Protein AF-A0A382XWI8-F1 (afdb_monomer_lite)

Foldseek 3Di:
DDDDPVLCPFPLLVPDDPLLVQVLVVQVVQDPDPPDQKGFDDPVNCVVSVSDDDPVVVVVSVQSCQQLFQWAWPALAEDVGTTMIGGGPLNVCRPHPPRDGDGRDHYYYPVNVVVQVVPVVSVVVVVCVVDPDD

Structure (mmCIF, N/CA/C/O backbone):
data_AF-A0A382XWI8-F1
#
_entry.id   AF-A0A382XWI8-F1
#
loop_
_atom_site.group_PDB
_atom_site.id
_atom_site.type_symbol
_atom_site.label_atom_id
_atom_site.label_alt_id
_atom_site.label_comp_id
_atom_site.label_asym_id
_atom_site.label_entity_id
_atom_site.label_seq_id
_atom_site.pdbx_PDB_ins_code
_atom_site.Cartn_x
_atom_site.Cartn_y
_atom_site.Cartn_z
_atom_site.occupancy
_atom_site.B_iso_or_equiv
_atom_site.auth_seq_id
_atom_site.auth_comp_id
_atom_site.auth_asym_id
_atom_site.auth_atom_id
_atom_site.pdbx_PDB_model_num
ATOM 1 N N . VAL A 1 1 ? -8.908 4.235 -11.790 1.00 64.19 1 VAL A N 1
ATOM 2 C CA . VAL A 1 1 ? -9.682 3.203 -11.062 1.00 64.19 1 VAL A CA 1
ATOM 3 C C . VAL A 1 1 ? -10.549 3.881 -10.015 1.00 64.19 1 VAL A C 1
ATOM 5 O O . VAL A 1 1 ? -9.987 4.560 -9.158 1.00 64.19 1 VAL A O 1
ATOM 8 N N . PRO A 1 2 ? -11.886 3.793 -10.100 1.00 76.62 2 PRO A N 1
ATOM 9 C CA . PRO A 1 2 ? -12.759 4.379 -9.090 1.00 76.62 2 PRO A CA 1
ATOM 10 C C . PRO A 1 2 ? -12.633 3.606 -7.771 1.00 76.62 2 PRO A C 1
ATOM 12 O O . PRO A 1 2 ? -12.780 2.387 -7.739 1.00 76.62 2 PRO A O 1
ATOM 15 N N . LEU A 1 3 ? -12.360 4.314 -6.673 1.00 86.25 3 LEU A N 1
ATOM 16 C CA . LEU A 1 3 ? -12.433 3.737 -5.332 1.00 86.25 3 LEU A CA 1
ATOM 17 C C . LEU A 1 3 ? -13.890 3.729 -4.861 1.00 86.25 3 LEU A C 1
ATOM 19 O O . LEU A 1 3 ? -14.589 4.738 -4.958 1.00 86.25 3 LEU A O 1
ATOM 23 N N . GLY A 1 4 ? -14.347 2.598 -4.324 1.00 87.62 4 GLY A N 1
ATOM 24 C CA . GLY A 1 4 ? -15.702 2.477 -3.792 1.00 87.62 4 GLY A CA 1
ATOM 25 C C . GLY A 1 4 ? -15.942 3.403 -2.595 1.00 87.62 4 GLY A C 1
ATOM 26 O O . GLY A 1 4 ? -15.087 3.543 -1.719 1.00 87.62 4 GLY A O 1
ATOM 27 N N . ARG A 1 5 ? -17.143 3.994 -2.510 1.00 90.12 5 ARG A N 1
ATOM 28 C CA . ARG A 1 5 ? -17.553 4.836 -1.367 1.00 90.12 5 ARG A CA 1
ATOM 29 C C . ARG A 1 5 ? -17.383 4.149 0.002 1.00 90.12 5 ARG A C 1
ATOM 31 O O . ARG A 1 5 ? -16.945 4.846 0.917 1.00 90.12 5 ARG A O 1
ATOM 38 N N . PRO A 1 6 ? -17.686 2.841 0.174 1.00 92.69 6 PRO A N 1
ATOM 39 C CA . PRO A 1 6 ? -17.475 2.164 1.455 1.00 92.69 6 PRO A CA 1
ATOM 40 C C . PRO A 1 6 ? -16.010 2.181 1.900 1.00 92.69 6 PRO A C 1
ATOM 42 O O . PRO A 1 6 ? -15.726 2.505 3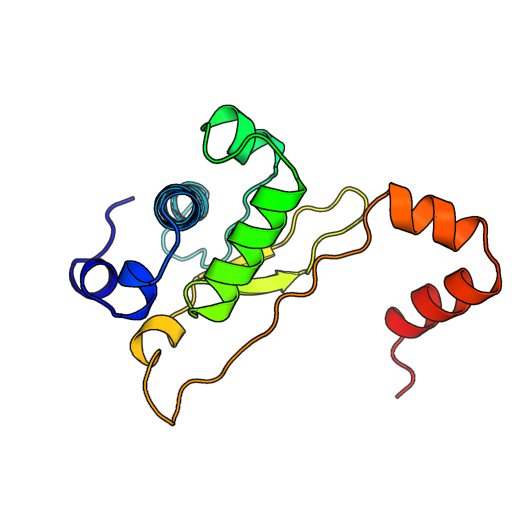.049 1.00 92.69 6 PRO A O 1
ATOM 45 N N . LEU A 1 7 ? -15.076 1.936 0.975 1.00 93.50 7 LEU A N 1
ATOM 46 C CA . LEU A 1 7 ? -13.644 1.988 1.266 1.00 93.50 7 LEU A CA 1
ATOM 47 C C . LEU A 1 7 ? -13.221 3.388 1.714 1.00 93.50 7 LEU A C 1
ATOM 49 O O . LEU A 1 7 ? -12.562 3.519 2.739 1.00 93.50 7 LEU A O 1
ATOM 53 N N . LEU A 1 8 ? -13.625 4.432 0.985 1.00 93.50 8 LEU A N 1
ATOM 54 C CA . LEU A 1 8 ? -13.234 5.817 1.283 1.00 93.50 8 LEU A CA 1
ATOM 55 C C . LEU A 1 8 ? -13.680 6.290 2.676 1.00 93.50 8 LEU A C 1
ATOM 57 O O . LEU A 1 8 ? -13.022 7.142 3.267 1.00 93.50 8 LEU A O 1
ATOM 61 N N . LYS A 1 9 ? -14.789 5.745 3.188 1.00 93.94 9 LYS A N 1
ATOM 62 C CA . LYS A 1 9 ? -15.320 6.036 4.528 1.00 93.94 9 LYS A CA 1
ATOM 63 C C . LYS A 1 9 ? -14.799 5.093 5.616 1.00 93.94 9 LYS A C 1
ATOM 65 O O . LYS A 1 9 ? -15.074 5.327 6.788 1.00 93.94 9 LYS A O 1
ATOM 70 N N . SER A 1 10 ? -14.098 4.023 5.247 1.00 95.00 10 SER A N 1
ATOM 71 C CA . SER A 1 10 ? -13.626 3.018 6.200 1.00 95.00 10 SER A CA 1
ATOM 72 C C . SER A 1 10 ? -12.555 3.572 7.138 1.00 95.00 10 SER A C 1
ATOM 74 O O . SER A 1 10 ? -11.726 4.401 6.743 1.00 95.00 10 SER A O 1
ATOM 76 N N . LEU A 1 11 ? -12.522 3.052 8.368 1.00 95.88 11 LEU A N 1
ATOM 77 C CA . LEU A 1 11 ? -11.479 3.396 9.330 1.00 95.88 11 LEU A CA 1
ATOM 78 C C . LEU A 1 11 ? -10.090 3.097 8.747 1.00 95.88 11 LEU A C 1
ATOM 80 O O . LEU A 1 11 ? -9.238 3.977 8.742 1.00 95.88 11 LEU A O 1
ATOM 84 N N . ALA A 1 12 ? -9.916 1.923 8.130 1.00 96.44 12 ALA A N 1
ATOM 85 C CA . ALA A 1 12 ? -8.676 1.524 7.463 1.00 96.44 12 ALA A CA 1
ATOM 86 C C . ALA A 1 12 ? -8.150 2.587 6.490 1.00 96.44 12 ALA A C 1
ATOM 88 O O . ALA A 1 12 ? -6.991 2.987 6.574 1.00 96.44 12 ALA A O 1
ATOM 89 N N . PHE A 1 13 ? -8.998 3.070 5.574 1.00 96.06 13 PHE A N 1
ATOM 90 C CA . PHE A 1 13 ? -8.576 4.053 4.577 1.00 96.06 13 PHE A CA 1
ATOM 91 C C . PHE A 1 13 ? -8.325 5.428 5.198 1.00 96.06 13 PHE A C 1
ATOM 93 O O . PHE A 1 13 ? -7.363 6.106 4.838 1.00 96.06 13 PHE A O 1
ATOM 100 N N . THR A 1 14 ? -9.165 5.859 6.141 1.00 96.19 14 THR A N 1
ATOM 101 C CA . THR A 1 14 ? -8.994 7.167 6.794 1.00 96.19 14 THR A CA 1
ATOM 102 C C . THR A 1 14 ? -7.731 7.231 7.658 1.00 96.19 14 THR A C 1
ATOM 104 O O . THR A 1 14 ? -7.080 8.279 7.660 1.00 96.19 14 THR A O 1
ATOM 107 N N . SER A 1 15 ? -7.324 6.113 8.273 1.00 96.44 15 SER A N 1
ATOM 108 C CA . SER A 1 15 ? -6.090 5.969 9.059 1.00 96.44 15 SER A CA 1
ATOM 109 C C . SER A 1 15 ? -4.801 5.957 8.230 1.00 96.44 15 SER A C 1
ATOM 111 O O . SER A 1 15 ? -3.722 6.097 8.805 1.00 96.44 15 SER A O 1
ATOM 113 N N . LEU A 1 16 ? -4.880 5.813 6.901 1.00 96.94 16 LEU A N 1
ATOM 114 C CA . LEU A 1 16 ? -3.705 5.861 6.029 1.00 96.94 16 LEU A CA 1
ATOM 115 C C . LEU A 1 16 ? -3.041 7.244 6.021 1.00 96.94 16 LEU A C 1
ATOM 117 O O . LEU A 1 16 ? -3.701 8.291 5.950 1.00 96.94 16 LEU A O 1
ATOM 121 N N . SER A 1 17 ? -1.715 7.228 5.944 1.00 96.19 17 SER A N 1
ATOM 122 C CA . SER A 1 17 ? -0.889 8.368 5.582 1.00 96.19 17 SER A CA 1
ATOM 123 C C . SER A 1 17 ? -1.277 8.907 4.205 1.00 96.19 17 SER A C 1
ATOM 125 O O . SER A 1 17 ? -1.740 8.176 3.323 1.00 96.19 17 SER A O 1
ATOM 127 N N . SER A 1 18 ? -1.055 10.204 3.981 1.00 94.56 18 SER A N 1
ATOM 128 C CA . SER A 1 18 ? -1.368 10.849 2.699 1.00 94.56 18 SER A CA 1
ATOM 129 C C . SER A 1 18 ? -0.689 10.144 1.522 1.00 94.56 18 SER A C 1
ATOM 131 O O . SER A 1 18 ? -1.314 9.917 0.488 1.00 94.56 18 SER A O 1
ATOM 133 N N . SER A 1 19 ? 0.568 9.722 1.688 1.00 93.88 19 SER A N 1
ATOM 134 C CA . SER A 1 19 ? 1.292 8.996 0.643 1.00 93.88 19 SER A CA 1
ATOM 135 C C . SER A 1 19 ? 0.703 7.611 0.377 1.00 93.88 19 SER A C 1
ATOM 137 O O . SER A 1 19 ? 0.635 7.210 -0.781 1.00 93.88 19 SER A O 1
ATOM 139 N N . ALA A 1 20 ? 0.240 6.886 1.401 1.00 96.00 20 ALA A N 1
ATOM 140 C CA . ALA A 1 20 ? -0.391 5.584 1.200 1.00 96.00 20 ALA A CA 1
ATOM 141 C C . ALA A 1 20 ? -1.785 5.700 0.557 1.00 96.00 20 ALA A C 1
ATOM 143 O O . ALA A 1 20 ? -2.108 4.906 -0.329 1.00 96.00 20 ALA A O 1
ATOM 144 N N . LYS A 1 21 ? -2.560 6.742 0.900 1.00 95.69 21 LYS A N 1
ATOM 145 C CA . LYS A 1 21 ? -3.826 7.085 0.220 1.00 95.69 21 LYS A CA 1
ATOM 146 C C . LYS A 1 21 ? -3.628 7.341 -1.271 1.00 95.69 21 LYS A C 1
ATOM 148 O O . LYS A 1 21 ? -4.450 6.909 -2.069 1.00 95.69 21 LYS A O 1
ATOM 153 N N . ILE A 1 22 ? -2.540 8.019 -1.642 1.00 94.19 22 ILE A N 1
ATOM 154 C CA . ILE A 1 22 ? -2.184 8.270 -3.046 1.00 94.19 22 ILE A CA 1
ATOM 155 C C . ILE A 1 22 ? -1.673 6.988 -3.714 1.00 94.19 22 ILE A C 1
ATOM 157 O O . ILE A 1 22 ? -2.039 6.706 -4.850 1.00 94.19 22 ILE A O 1
ATOM 161 N N . ALA A 1 23 ? -0.845 6.199 -3.025 1.00 94.25 23 ALA A N 1
ATOM 162 C CA . ALA A 1 23 ? -0.241 4.991 -3.581 1.00 94.25 23 ALA A CA 1
ATOM 163 C C . ALA A 1 23 ? -1.271 3.914 -3.937 1.00 94.25 23 ALA A C 1
ATOM 165 O O . ALA A 1 23 ? -1.131 3.257 -4.965 1.00 94.25 23 ALA A O 1
ATOM 166 N N . TYR A 1 24 ? -2.290 3.718 -3.097 1.00 95.25 24 TYR A N 1
ATOM 167 C CA . TYR A 1 24 ? -3.253 2.631 -3.263 1.00 95.25 24 TYR A CA 1
ATOM 168 C C . TYR A 1 24 ? -3.984 2.647 -4.624 1.00 95.25 24 TYR A C 1
ATOM 170 O O . TYR A 1 24 ? -3.956 1.627 -5.311 1.00 95.25 24 TYR A O 1
ATOM 178 N N . PRO A 1 25 ? -4.540 3.780 -5.102 1.00 93.75 25 PRO A N 1
ATOM 179 C CA . PRO A 1 25 ? -5.040 3.900 -6.470 1.00 93.75 25 PRO A CA 1
ATOM 180 C C . PRO A 1 25 ? -4.056 3.457 -7.557 1.00 93.75 25 PRO A C 1
ATOM 182 O O . PRO A 1 25 ? -4.492 2.871 -8.543 1.00 93.75 25 PRO A O 1
ATOM 185 N N . TYR A 1 26 ? -2.752 3.713 -7.395 1.00 92.69 26 TYR A N 1
ATOM 186 C CA . TYR A 1 26 ? -1.737 3.310 -8.375 1.00 92.69 26 TYR A CA 1
ATOM 187 C C . TYR A 1 26 ? -1.432 1.812 -8.336 1.00 92.69 26 TYR A C 1
ATOM 189 O O . TYR A 1 26 ? -1.161 1.241 -9.385 1.00 92.69 26 TYR A O 1
ATOM 197 N N . PHE A 1 27 ? -1.536 1.159 -7.173 1.00 90.94 27 PHE A N 1
ATOM 198 C CA . PHE A 1 27 ? -1.538 -0.308 -7.118 1.00 90.94 27 PHE A CA 1
ATOM 199 C C . PHE A 1 27 ? -2.721 -0.876 -7.904 1.00 90.94 27 PHE A C 1
ATOM 201 O O . PHE A 1 27 ? -2.551 -1.793 -8.696 1.00 90.94 27 PHE A O 1
ATOM 208 N N . LEU A 1 28 ? -3.915 -0.305 -7.728 1.00 90.56 28 LEU A N 1
ATOM 209 C CA . LEU A 1 28 ? -5.097 -0.765 -8.455 1.00 90.56 28 LEU A CA 1
ATOM 210 C C . LEU A 1 28 ? -5.047 -0.432 -9.950 1.00 90.56 28 LEU A C 1
ATOM 212 O O . LEU A 1 28 ? -5.627 -1.157 -10.749 1.00 90.56 28 LEU A O 1
ATOM 216 N N . TYR A 1 29 ? -4.385 0.662 -10.330 1.00 85.31 29 TYR A N 1
ATOM 217 C CA . TYR A 1 29 ? -4.205 1.055 -11.728 1.00 85.31 29 TYR A CA 1
ATOM 218 C C . TYR A 1 29 ? -3.411 0.018 -12.530 1.00 85.31 29 TYR A C 1
ATOM 220 O O . TYR A 1 29 ? -3.656 -0.131 -13.721 1.00 85.31 29 TYR A O 1
ATOM 228 N N . ASP A 1 30 ? -2.500 -0.714 -11.884 1.00 74.94 30 ASP A N 1
ATOM 229 C CA . ASP A 1 30 ? -1.693 -1.756 -12.530 1.00 74.94 30 ASP A CA 1
ATOM 230 C C . ASP A 1 30 ? -2.494 -3.044 -12.826 1.00 74.94 30 ASP A C 1
ATOM 232 O O . ASP A 1 30 ? -2.011 -3.928 -13.535 1.00 74.94 30 ASP A O 1
ATOM 236 N N . LYS A 1 31 ? -3.744 -3.155 -12.339 1.00 79.69 31 LYS A N 1
ATOM 237 C CA . LYS A 1 31 ? -4.650 -4.251 -12.720 1.00 79.69 31 LYS A CA 1
ATOM 238 C C . LYS A 1 31 ? -4.946 -4.158 -14.219 1.00 79.69 31 LYS A C 1
ATOM 240 O O . LYS A 1 31 ? -5.544 -3.186 -14.676 1.00 79.69 31 LYS A O 1
ATOM 245 N N . LYS A 1 32 ? -4.594 -5.195 -14.985 1.00 68.06 32 LYS A N 1
ATOM 246 C CA . LYS A 1 32 ? -4.895 -5.256 -16.426 1.00 68.06 32 LYS A CA 1
ATOM 247 C C . LYS A 1 32 ? -6.358 -5.623 -16.706 1.00 68.06 32 LYS A C 1
ATOM 249 O O . LYS A 1 32 ? -6.863 -5.328 -17.786 1.00 68.06 32 LYS A O 1
ATOM 254 N N . ASN A 1 33 ? -7.034 -6.267 -15.749 1.00 71.31 33 ASN A N 1
ATOM 255 C CA . ASN A 1 33 ? -8.402 -6.776 -15.875 1.00 71.31 33 ASN A CA 1
ATOM 256 C C . ASN A 1 33 ? -9.069 -6.879 -14.489 1.00 71.31 33 ASN A C 1
ATOM 258 O O . ASN A 1 33 ? -8.384 -7.011 -13.472 1.00 71.31 33 ASN A O 1
ATOM 262 N N . ASP A 1 34 ? -10.403 -6.920 -14.446 1.00 70.12 34 ASP A N 1
ATOM 263 C CA . ASP A 1 34 ? -11.157 -7.015 -13.185 1.00 70.12 34 ASP A CA 1
ATOM 264 C C . ASP A 1 34 ? -10.915 -8.325 -12.422 1.00 70.12 34 ASP A C 1
ATOM 266 O O . ASP A 1 34 ? -10.882 -8.308 -11.192 1.00 70.12 34 ASP A O 1
ATOM 270 N N . HIS A 1 35 ? -10.662 -9.423 -13.143 1.00 71.25 35 HIS A N 1
ATOM 271 C CA . HIS A 1 35 ? -10.371 -10.749 -12.582 1.00 71.25 35 HIS A CA 1
ATOM 272 C C . HIS A 1 35 ? -8.952 -10.899 -12.011 1.00 71.25 35 HIS A C 1
ATOM 274 O O . HIS A 1 35 ? -8.665 -11.890 -11.343 1.00 71.25 35 HIS A O 1
ATOM 280 N N . GLN A 1 36 ? -8.045 -9.958 -12.294 1.00 77.81 36 GLN A N 1
ATOM 281 C CA . GLN A 1 36 ? -6.679 -10.014 -11.785 1.00 77.81 36 GLN A CA 1
ATOM 282 C C . GLN A 1 36 ? -6.631 -9.358 -10.408 1.00 77.81 36 GLN A C 1
ATOM 284 O O . GLN A 1 36 ? -6.571 -8.142 -10.322 1.00 77.81 36 GLN A O 1
ATOM 289 N N . ASP A 1 37 ? -6.604 -10.128 -9.326 1.00 83.62 37 ASP A N 1
ATOM 290 C CA . ASP A 1 37 ? -6.507 -9.556 -7.972 1.00 83.62 37 ASP A CA 1
ATOM 291 C C . ASP A 1 37 ? -5.074 -9.197 -7.558 1.00 83.62 37 ASP A C 1
ATOM 293 O O . ASP A 1 37 ? -4.867 -8.582 -6.510 1.00 83.62 37 ASP A O 1
ATOM 297 N N . GLU A 1 38 ? -4.089 -9.587 -8.364 1.00 91.00 38 GLU A N 1
ATOM 298 C CA . GLU A 1 38 ? -2.676 -9.330 -8.117 1.00 91.00 38 GLU A CA 1
ATOM 299 C C . GLU A 1 38 ? -2.262 -7.955 -8.631 1.00 91.00 38 GLU A C 1
ATOM 301 O O . GLU A 1 38 ? -2.502 -7.601 -9.786 1.00 91.00 38 GLU A O 1
ATOM 306 N N . VAL A 1 39 ? -1.594 -7.198 -7.771 1.00 91.38 39 VAL A N 1
ATOM 307 C CA . VAL A 1 39 ? -1.123 -5.846 -8.031 1.00 91.38 39 VAL A CA 1
ATOM 308 C C . VAL A 1 39 ? 0.355 -5.727 -7.714 1.00 91.38 39 VAL A C 1
ATOM 310 O O . VAL A 1 39 ? 0.857 -6.227 -6.699 1.00 91.38 39 VAL A O 1
ATOM 313 N N . VAL A 1 40 ? 1.051 -5.011 -8.588 1.00 90.75 40 VAL A N 1
ATOM 314 C CA . VAL A 1 40 ? 2.472 -4.730 -8.462 1.00 90.75 40 VAL A CA 1
ATOM 315 C C . VAL A 1 40 ? 2.670 -3.228 -8.589 1.00 90.75 40 VAL A C 1
ATOM 317 O O . VAL A 1 40 ? 2.139 -2.572 -9.474 1.00 90.75 40 VAL A O 1
ATOM 320 N N . LEU A 1 41 ? 3.462 -2.659 -7.685 1.00 87.31 41 LEU A N 1
ATOM 321 C CA . LEU A 1 41 ? 3.980 -1.310 -7.857 1.00 87.31 41 LEU A CA 1
ATOM 322 C C . LEU A 1 41 ? 5.477 -1.363 -7.597 1.00 87.31 41 LEU A C 1
ATOM 324 O O . LEU A 1 41 ? 5.937 -1.769 -6.526 1.00 87.31 41 LEU A O 1
ATOM 328 N N . THR A 1 42 ? 6.258 -0.987 -8.598 1.00 90.62 42 THR A N 1
ATOM 329 C CA . THR A 1 42 ? 7.707 -0.853 -8.467 1.00 90.62 42 THR A CA 1
ATOM 330 C C . THR A 1 42 ? 8.057 0.506 -7.871 1.00 90.62 42 THR A C 1
ATOM 332 O O . THR A 1 42 ? 7.306 1.477 -7.989 1.00 90.62 42 THR A O 1
ATOM 335 N N . PHE A 1 43 ? 9.239 0.615 -7.259 1.00 90.25 43 PHE A N 1
ATOM 336 C CA . PHE A 1 43 ? 9.713 1.913 -6.777 1.00 90.25 43 PHE A CA 1
ATOM 337 C C . PHE A 1 43 ? 9.889 2.920 -7.924 1.00 90.25 43 PHE A C 1
ATOM 339 O O . PHE A 1 43 ? 9.556 4.091 -7.764 1.00 90.25 43 PHE A O 1
ATOM 346 N N . SER A 1 44 ? 10.346 2.464 -9.095 1.00 89.19 44 SER A N 1
ATOM 347 C CA . SER A 1 44 ? 10.469 3.304 -10.289 1.00 89.19 44 SER A CA 1
ATOM 348 C C . SER A 1 44 ? 9.119 3.884 -10.718 1.00 89.19 44 SER A C 1
ATOM 350 O O . SER A 1 44 ? 9.021 5.090 -10.924 1.00 89.19 44 SER A O 1
ATOM 352 N N . GLN A 1 45 ? 8.059 3.066 -10.766 1.00 90.81 45 GLN A N 1
ATOM 353 C CA . GLN A 1 45 ? 6.696 3.551 -11.027 1.00 90.81 45 GLN A CA 1
ATOM 354 C C . GLN A 1 45 ? 6.240 4.539 -9.946 1.00 90.81 45 GLN A C 1
ATOM 356 O O . GLN A 1 45 ? 5.772 5.625 -10.272 1.00 90.81 45 GLN A O 1
ATOM 361 N N . ALA A 1 46 ? 6.439 4.218 -8.663 1.00 91.94 46 ALA A N 1
ATOM 362 C CA . ALA A 1 46 ? 6.065 5.106 -7.562 1.00 91.94 46 ALA A CA 1
ATOM 363 C C . ALA A 1 46 ? 6.773 6.473 -7.636 1.00 91.94 46 ALA A C 1
ATOM 365 O O . ALA A 1 46 ? 6.164 7.503 -7.344 1.00 91.94 46 ALA A O 1
ATOM 366 N N . LYS A 1 47 ? 8.041 6.498 -8.064 1.00 93.00 47 LYS A N 1
ATOM 367 C CA . LYS A 1 47 ? 8.800 7.732 -8.287 1.00 93.00 47 LYS A CA 1
ATOM 368 C C . LYS A 1 47 ? 8.260 8.517 -9.484 1.00 93.00 47 LYS A C 1
ATOM 370 O O . LYS A 1 47 ? 8.058 9.725 -9.365 1.00 93.00 47 LYS A O 1
ATOM 375 N N . ASN A 1 48 ? 7.972 7.837 -10.595 1.00 92.19 48 ASN A N 1
ATOM 376 C CA . ASN A 1 48 ? 7.409 8.449 -11.803 1.00 92.19 48 ASN A CA 1
ATOM 377 C C . ASN A 1 48 ? 6.032 9.072 -11.538 1.00 92.19 48 ASN A C 1
ATOM 379 O O . ASN A 1 48 ? 5.766 10.193 -11.961 1.00 92.19 48 ASN A O 1
ATOM 383 N N . PHE A 1 49 ? 5.192 8.394 -10.755 1.00 89.44 49 PHE A N 1
ATOM 384 C CA . PHE A 1 49 ? 3.886 8.892 -10.316 1.00 89.44 49 PHE A CA 1
ATOM 385 C C . PHE A 1 49 ? 3.960 9.889 -9.152 1.00 89.44 49 PHE A C 1
ATOM 387 O O . PHE A 1 49 ? 2.928 10.326 -8.648 1.00 89.44 49 PHE A O 1
ATOM 394 N N . LYS A 1 50 ? 5.170 10.256 -8.705 1.00 91.44 50 LYS A N 1
ATOM 395 C CA . LYS A 1 50 ? 5.417 11.179 -7.586 1.00 91.44 50 LYS A CA 1
ATOM 396 C C . LYS A 1 50 ? 4.746 10.759 -6.266 1.00 91.44 50 LYS A C 1
ATOM 398 O O . LYS A 1 50 ? 4.519 11.597 -5.400 1.00 91.44 50 LYS A O 1
ATOM 403 N N . VAL A 1 51 ? 4.493 9.463 -6.075 1.00 90.56 51 VAL A N 1
ATOM 404 C CA . VAL A 1 51 ? 3.943 8.891 -4.832 1.00 90.56 51 VAL A CA 1
ATOM 405 C C . VAL A 1 51 ? 4.933 9.065 -3.678 1.00 90.56 51 VAL A C 1
ATOM 407 O O . VAL A 1 51 ? 4.561 9.429 -2.563 1.00 90.56 51 VAL A O 1
ATOM 410 N N . CYS A 1 52 ? 6.214 8.797 -3.942 1.00 92.12 52 CYS A N 1
ATOM 411 C CA . CYS A 1 52 ? 7.302 8.973 -2.987 1.00 92.12 52 CYS A CA 1
ATOM 412 C C . CYS A 1 52 ? 8.658 9.064 -3.699 1.00 92.12 52 CYS A C 1
ATOM 414 O O . CYS A 1 52 ? 8.808 8.588 -4.821 1.00 92.12 52 CYS A O 1
ATOM 416 N N . GLN A 1 53 ? 9.662 9.623 -3.019 1.00 90.62 53 GLN A N 1
ATOM 417 C CA . GLN A 1 53 ? 11.011 9.820 -3.574 1.00 90.62 53 GLN A CA 1
ATOM 418 C C . GLN A 1 53 ? 12.081 8.897 -2.972 1.00 90.62 53 GLN A C 1
ATOM 420 O O . GLN A 1 53 ? 13.221 8.901 -3.429 1.00 90.62 53 GLN A O 1
ATOM 425 N N . SER A 1 54 ? 11.744 8.090 -1.960 1.00 92.00 54 SER A N 1
ATOM 426 C CA . SER A 1 54 ? 12.706 7.218 -1.278 1.00 92.00 54 SER A CA 1
ATOM 427 C C . SER A 1 54 ? 12.205 5.780 -1.141 1.00 92.00 54 SER A C 1
ATOM 429 O O . SER A 1 54 ? 11.021 5.524 -0.910 1.00 92.00 54 SER A O 1
ATOM 431 N N . GLN A 1 55 ? 13.138 4.828 -1.223 1.00 88.81 55 GLN A N 1
ATOM 432 C CA . GLN A 1 55 ? 12.857 3.397 -1.060 1.00 88.81 55 GLN A CA 1
ATOM 433 C C . GLN A 1 55 ? 12.326 3.068 0.345 1.00 88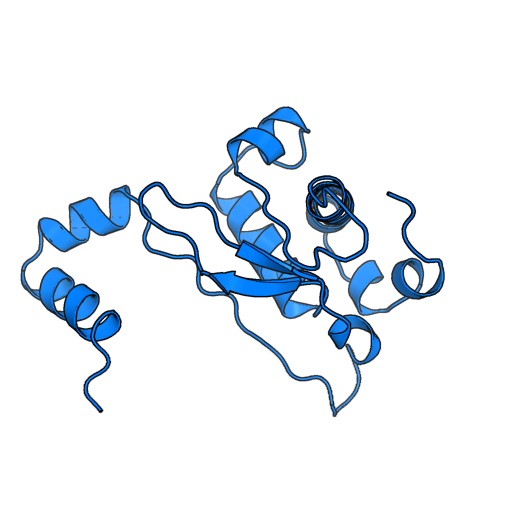.81 55 GLN A C 1
ATOM 435 O O . GLN A 1 55 ? 11.516 2.153 0.521 1.00 88.81 55 GLN A O 1
ATOM 440 N N . SER A 1 56 ? 12.784 3.805 1.361 1.00 8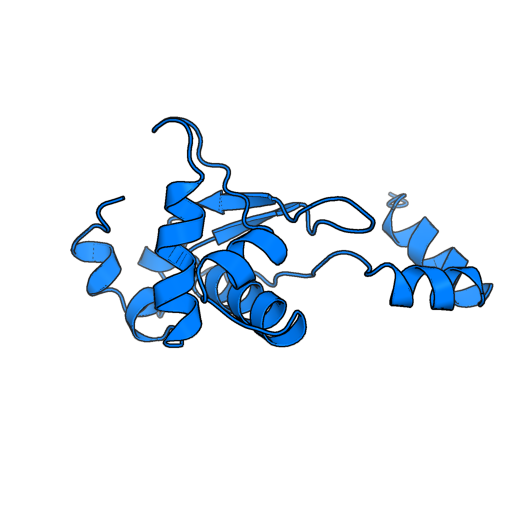9.88 56 SER A N 1
ATOM 441 C CA . SER A 1 56 ? 12.346 3.638 2.748 1.00 89.88 56 SER A CA 1
ATOM 442 C C . SER A 1 56 ? 10.884 4.044 2.915 1.00 89.88 56 SER A C 1
ATOM 444 O O . SER A 1 56 ? 10.106 3.267 3.467 1.00 89.88 56 SER A O 1
ATOM 446 N N . THR A 1 57 ? 10.482 5.199 2.375 1.00 92.88 57 THR A N 1
ATOM 447 C CA . THR A 1 57 ? 9.078 5.627 2.348 1.00 92.88 57 THR A CA 1
ATOM 448 C C . THR A 1 57 ? 8.235 4.657 1.534 1.00 92.88 57 THR A C 1
ATOM 450 O O . THR A 1 57 ? 7.175 4.246 1.995 1.00 92.88 57 THR A O 1
ATOM 453 N N . PHE A 1 58 ? 8.737 4.192 0.389 1.00 93.25 58 PHE A N 1
ATOM 454 C CA . PHE A 1 58 ? 8.030 3.197 -0.412 1.00 93.25 58 PHE A CA 1
ATOM 455 C C . PHE A 1 58 ? 7.773 1.895 0.360 1.00 93.25 58 PHE A C 1
ATOM 457 O O . PHE A 1 58 ? 6.680 1.335 0.338 1.00 93.25 58 PHE A O 1
ATOM 464 N N . THR A 1 59 ? 8.767 1.431 1.116 1.00 92.25 59 THR A N 1
ATOM 465 C CA . THR A 1 59 ? 8.625 0.247 1.969 1.00 92.25 59 THR A CA 1
ATOM 466 C C . THR A 1 59 ? 7.629 0.477 3.105 1.00 92.25 59 THR A C 1
ATOM 468 O O . THR A 1 59 ? 6.851 -0.426 3.408 1.00 92.25 59 THR A O 1
ATOM 471 N N . LYS A 1 60 ? 7.619 1.670 3.714 1.00 94.31 60 LYS A N 1
ATOM 472 C CA . LYS A 1 60 ? 6.636 2.046 4.743 1.00 94.31 60 LYS A CA 1
ATOM 473 C C . LYS A 1 60 ? 5.213 2.031 4.189 1.00 94.31 60 LYS A C 1
ATOM 475 O O . LYS A 1 60 ? 4.367 1.391 4.794 1.00 94.31 60 LYS A O 1
ATOM 480 N N . ILE A 1 61 ? 4.991 2.625 3.016 1.00 95.94 61 ILE A N 1
ATOM 481 C CA . ILE A 1 61 ? 3.690 2.618 2.332 1.00 95.94 61 ILE A CA 1
ATOM 482 C C . ILE A 1 61 ? 3.192 1.183 2.131 1.00 95.94 61 ILE A C 1
ATOM 484 O O . ILE A 1 61 ? 2.066 0.868 2.498 1.00 95.94 61 ILE A O 1
ATOM 488 N N . LYS A 1 62 ? 4.039 0.282 1.610 1.00 94.94 62 LYS A N 1
ATOM 489 C CA . LYS A 1 62 ? 3.662 -1.131 1.427 1.00 94.94 62 LYS A CA 1
ATOM 490 C C . LYS A 1 62 ? 3.276 -1.805 2.745 1.00 94.94 62 LYS A C 1
ATOM 492 O O . LYS A 1 62 ? 2.288 -2.526 2.793 1.00 94.94 62 LYS A O 1
ATOM 497 N N . ARG A 1 63 ? 4.044 -1.569 3.815 1.00 95.12 63 ARG A N 1
ATOM 498 C CA . ARG A 1 63 ? 3.727 -2.104 5.150 1.00 95.12 63 ARG A CA 1
ATOM 499 C C . ARG A 1 63 ? 2.391 -1.586 5.661 1.00 95.12 63 ARG A C 1
ATOM 501 O O . ARG A 1 63 ? 1.609 -2.379 6.159 1.00 95.12 63 ARG A O 1
ATOM 508 N N . GLU A 1 64 ? 2.140 -0.296 5.501 1.00 96.50 64 GLU A N 1
ATOM 509 C CA . GLU A 1 64 ? 0.926 0.369 5.965 1.00 96.50 64 GLU A CA 1
ATOM 510 C C . GLU A 1 64 ? -0.326 -0.156 5.245 1.00 96.50 64 GLU A C 1
ATOM 512 O O . GLU A 1 64 ? -1.309 -0.523 5.885 1.00 96.50 64 GLU A O 1
ATOM 517 N N . LEU A 1 65 ? -0.263 -0.295 3.917 1.00 96.69 65 LEU A N 1
ATOM 518 C CA . LEU A 1 65 ? -1.359 -0.858 3.122 1.00 96.69 65 LEU A CA 1
ATOM 519 C C . LEU A 1 65 ? -1.671 -2.313 3.502 1.00 96.69 65 LEU A C 1
ATOM 521 O O . LEU A 1 65 ? -2.833 -2.719 3.483 1.00 96.69 65 LEU A O 1
ATOM 525 N N . VAL A 1 66 ? -0.652 -3.092 3.873 1.00 96.19 66 VAL A N 1
ATOM 526 C CA . VAL A 1 66 ? -0.839 -4.465 4.360 1.00 96.19 66 VAL A CA 1
ATOM 527 C C . VAL A 1 66 ? -1.386 -4.500 5.788 1.00 96.19 66 VAL A C 1
ATOM 529 O O . VAL A 1 66 ? -2.286 -5.290 6.081 1.00 96.19 66 VAL A O 1
ATOM 532 N N . GLN A 1 67 ? -0.879 -3.624 6.656 1.00 95.69 67 GLN A N 1
ATOM 533 C CA . GLN A 1 67 ? -1.281 -3.507 8.057 1.00 95.69 67 GLN A CA 1
ATOM 534 C C . GLN A 1 67 ? -2.764 -3.156 8.189 1.00 95.69 67 GLN A C 1
ATOM 536 O O . GLN A 1 67 ? -3.459 -3.750 9.002 1.00 95.69 67 GLN A O 1
ATOM 541 N N . TYR A 1 68 ? -3.272 -2.232 7.371 1.00 96.44 68 TYR A N 1
ATOM 542 C CA . TYR A 1 68 ? -4.689 -1.851 7.399 1.00 96.44 68 TYR A CA 1
ATOM 543 C C . TYR A 1 68 ? -5.582 -2.750 6.531 1.00 96.44 68 TYR A C 1
ATOM 545 O O . TYR A 1 68 ? -6.778 -2.502 6.402 1.00 96.44 68 TYR A O 1
ATOM 553 N N . GLY A 1 69 ? -5.025 -3.818 5.949 1.00 95.38 69 GLY A N 1
ATOM 554 C CA . GLY A 1 69 ? -5.800 -4.843 5.253 1.00 95.38 69 GLY A CA 1
ATOM 555 C C . GLY A 1 69 ? -6.304 -4.438 3.868 1.00 95.38 69 GLY A C 1
ATOM 556 O O . GLY A 1 69 ? -7.319 -4.968 3.419 1.00 95.38 69 GLY A O 1
ATOM 557 N N . LEU A 1 70 ? -5.629 -3.498 3.200 1.00 95.50 70 LEU A N 1
ATOM 558 C CA . LEU A 1 70 ? -5.909 -3.131 1.808 1.00 95.50 70 LEU A CA 1
ATOM 559 C C . LEU A 1 70 ? -5.160 -4.039 0.825 1.00 95.50 70 LEU A C 1
ATOM 561 O O . LEU A 1 70 ? -5.631 -4.269 -0.287 1.00 95.50 70 LEU A O 1
ATOM 565 N N . LEU A 1 71 ? -4.003 -4.562 1.237 1.00 95.31 71 LEU A N 1
ATOM 566 C CA . LEU A 1 71 ? -3.181 -5.486 0.460 1.00 95.31 71 LEU A CA 1
ATOM 567 C C . LEU A 1 71 ? -2.805 -6.717 1.290 1.00 95.31 71 LEU A C 1
ATOM 569 O O . LEU A 1 71 ? -2.569 -6.619 2.493 1.00 95.31 71 LEU A O 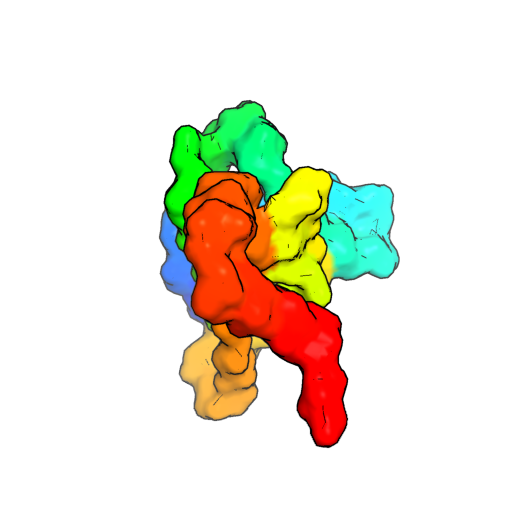1
ATOM 573 N N . ASP A 1 72 ? -2.669 -7.856 0.622 1.00 94.25 72 ASP A N 1
ATOM 574 C CA . ASP A 1 72 ? -2.108 -9.084 1.180 1.00 94.25 72 ASP A CA 1
ATOM 575 C C . ASP A 1 72 ? -0.837 -9.447 0.404 1.00 94.25 72 ASP A C 1
ATOM 577 O O . ASP A 1 72 ? -0.884 -9.552 -0.818 1.00 94.25 72 ASP A O 1
ATOM 581 N N . PRO A 1 73 ? 0.327 -9.599 1.053 1.00 92.38 73 PRO A N 1
ATOM 582 C CA . PRO A 1 73 ? 1.552 -9.958 0.361 1.00 92.38 73 PRO A CA 1
ATOM 583 C C . PRO A 1 73 ? 1.475 -11.412 -0.105 1.00 92.38 73 PRO A C 1
ATOM 585 O O . PRO A 1 73 ? 1.303 -12.316 0.709 1.00 92.38 73 PRO A O 1
ATOM 588 N N . LEU A 1 74 ? 1.638 -11.617 -1.409 1.00 89.06 74 LEU A N 1
ATOM 589 C CA . LEU A 1 74 ? 1.834 -12.937 -2.007 1.00 89.06 74 LEU A CA 1
ATOM 590 C C . LEU A 1 74 ? 3.329 -13.236 -2.127 1.00 89.06 74 LEU A C 1
ATOM 592 O O . LEU A 1 74 ? 3.779 -14.316 -1.760 1.00 89.06 74 LEU A O 1
ATOM 596 N N . ASP A 1 75 ? 4.103 -12.234 -2.558 1.00 83.19 75 ASP A N 1
ATOM 597 C CA . ASP A 1 75 ? 5.560 -12.284 -2.624 1.00 83.19 75 ASP A CA 1
ATOM 598 C C . ASP A 1 75 ? 6.166 -11.012 -2.006 1.00 83.19 75 ASP A C 1
ATOM 600 O O . ASP A 1 75 ? 5.805 -9.874 -2.328 1.00 83.19 75 ASP A O 1
ATOM 604 N N . GLY A 1 76 ? 7.135 -11.208 -1.108 1.00 77.94 76 GLY A N 1
ATOM 605 C CA . GLY A 1 76 ? 7.925 -10.144 -0.493 1.00 77.94 76 GLY A CA 1
ATOM 606 C C . GLY A 1 76 ? 8.743 -9.312 -1.488 1.00 77.94 76 GLY A C 1
ATOM 607 O O . GLY A 1 76 ? 9.181 -8.207 -1.133 1.00 77.94 76 GLY A O 1
ATOM 608 N N . GLY A 1 77 ? 8.931 -9.815 -2.709 1.00 80.12 77 GLY A N 1
ATOM 609 C CA . GLY A 1 77 ? 9.892 -9.337 -3.693 1.00 80.12 77 GLY A CA 1
ATOM 610 C C . GLY A 1 77 ? 11.319 -9.710 -3.294 1.00 80.12 77 GLY A C 1
ATOM 611 O O . GLY A 1 77 ? 11.550 -10.525 -2.401 1.00 80.12 77 GLY A O 1
ATOM 612 N N . GLY A 1 78 ? 12.317 -9.081 -3.913 1.00 71.38 78 GLY A N 1
ATOM 613 C CA . GLY A 1 78 ? 13.712 -9.318 -3.545 1.00 71.38 78 GLY A CA 1
ATOM 614 C C . GLY A 1 78 ? 14.706 -8.810 -4.575 1.00 71.38 78 GLY A C 1
ATOM 615 O O . GLY A 1 78 ? 14.457 -7.825 -5.270 1.00 71.38 78 GLY A O 1
ATOM 616 N N . LEU A 1 79 ? 15.856 -9.481 -4.666 1.00 61.41 79 LEU A N 1
ATOM 617 C CA . LEU A 1 79 ? 16.882 -9.164 -5.655 1.00 61.41 79 LEU A CA 1
ATOM 618 C C . LEU A 1 79 ? 16.283 -9.280 -7.065 1.00 61.41 79 LEU A C 1
ATOM 620 O O . LEU A 1 79 ? 15.971 -10.376 -7.516 1.00 61.41 79 LEU A O 1
ATOM 624 N N . ASN A 1 80 ? 16.114 -8.136 -7.729 1.00 64.38 80 ASN A N 1
ATOM 625 C CA . ASN A 1 80 ? 15.565 -7.980 -9.082 1.00 64.38 80 ASN A CA 1
ATOM 626 C C . ASN A 1 80 ? 14.087 -8.372 -9.278 1.00 64.38 80 ASN A C 1
ATOM 628 O O . ASN A 1 80 ? 13.612 -8.321 -10.408 1.00 64.38 80 ASN A O 1
ATOM 632 N N . ALA A 1 81 ? 13.347 -8.691 -8.211 1.00 78.50 81 ALA A N 1
ATOM 633 C CA . ALA A 1 81 ? 11.928 -9.040 -8.292 1.00 78.50 81 ALA A CA 1
ATOM 634 C C . ALA A 1 81 ? 11.061 -8.015 -7.540 1.00 78.50 81 ALA A C 1
ATOM 636 O O . ALA A 1 81 ? 11.368 -7.681 -6.385 1.00 78.50 81 ALA A O 1
ATOM 637 N N . PRO A 1 82 ? 9.986 -7.492 -8.159 1.00 84.62 82 PRO A N 1
ATOM 638 C CA . PRO A 1 82 ? 9.046 -6.638 -7.456 1.00 84.62 82 PRO A CA 1
ATOM 639 C C . PRO A 1 82 ? 8.254 -7.446 -6.424 1.00 84.62 82 PRO A C 1
ATOM 641 O O . PRO A 1 82 ? 8.132 -8.661 -6.520 1.00 84.62 82 PRO A O 1
ATOM 644 N N . ALA A 1 83 ? 7.717 -6.758 -5.421 1.00 88.31 83 ALA A N 1
ATOM 645 C CA . ALA A 1 83 ? 6.795 -7.386 -4.484 1.00 88.31 83 ALA A CA 1
ATOM 646 C C . ALA A 1 83 ? 5.414 -7.514 -5.133 1.00 88.31 83 ALA A C 1
ATOM 648 O O . ALA A 1 83 ? 4.950 -6.554 -5.755 1.00 88.31 83 ALA A O 1
ATOM 649 N N . ILE A 1 84 ? 4.782 -8.670 -4.951 1.00 90.50 84 ILE A N 1
ATOM 650 C CA . ILE A 1 84 ? 3.462 -8.987 -5.497 1.00 90.50 84 ILE A CA 1
ATOM 651 C C . ILE A 1 84 ? 2.473 -9.018 -4.341 1.00 90.50 84 ILE A C 1
ATOM 653 O O . ILE A 1 84 ? 2.707 -9.662 -3.314 1.00 90.50 84 ILE A O 1
ATOM 657 N N . PHE A 1 85 ? 1.363 -8.313 -4.510 1.00 93.12 85 PHE A N 1
ATOM 658 C CA . PHE A 1 85 ? 0.298 -8.256 -3.522 1.00 93.12 85 PHE A CA 1
ATOM 659 C C . PHE A 1 85 ? -1.016 -8.673 -4.151 1.00 93.12 85 PHE A C 1
ATOM 661 O O . PHE A 1 85 ? -1.246 -8.415 -5.322 1.00 93.12 85 PHE A O 1
ATOM 668 N N . LYS A 1 86 ? -1.906 -9.243 -3.352 1.00 93.75 86 LYS A N 1
ATOM 669 C CA . LYS A 1 86 ? -3.317 -9.373 -3.674 1.00 93.75 86 LYS A CA 1
ATOM 670 C C . LYS A 1 86 ? -4.082 -8.187 -3.094 1.00 93.75 86 LYS A C 1
ATOM 672 O O . LYS A 1 86 ? -3.796 -7.762 -1.973 1.00 93.75 86 LYS A O 1
ATOM 677 N N . VAL A 1 87 ? -5.073 -7.669 -3.813 1.00 93.06 87 VAL A N 1
ATOM 678 C CA . VAL A 1 87 ? -6.045 -6.728 -3.242 1.00 93.06 87 VAL A CA 1
ATOM 679 C C . VAL A 1 87 ? -6.844 -7.442 -2.155 1.00 93.06 87 VAL A C 1
ATOM 681 O O . VAL A 1 87 ? -7.385 -8.525 -2.377 1.00 93.06 87 VAL A O 1
ATOM 684 N N . SER A 1 88 ? -6.904 -6.844 -0.969 1.00 92.69 88 SER A N 1
ATOM 685 C CA . SER A 1 88 ? -7.528 -7.461 0.197 1.00 92.69 88 SER A CA 1
ATOM 686 C C . SER A 1 88 ? -8.852 -6.795 0.549 1.00 92.69 88 SER A C 1
ATOM 688 O O . SER A 1 88 ? -9.057 -5.607 0.313 1.00 92.69 88 SER A O 1
ATOM 690 N N . ASN A 1 89 ? -9.745 -7.571 1.162 1.00 92.12 89 ASN A N 1
ATOM 691 C CA . ASN A 1 89 ? -10.995 -7.085 1.749 1.00 92.12 89 ASN A CA 1
ATOM 692 C C . ASN A 1 89 ? -10.930 -7.014 3.282 1.00 92.12 89 ASN A C 1
ATOM 694 O O . ASN A 1 89 ? -11.940 -6.699 3.918 1.00 92.12 89 ASN A O 1
ATOM 698 N N . ARG A 1 90 ? -9.762 -7.297 3.886 1.00 94.06 90 ARG A N 1
ATOM 699 C CA . ARG A 1 90 ? -9.568 -7.283 5.347 1.00 94.06 90 ARG A CA 1
ATOM 700 C C . ARG A 1 90 ? -9.826 -5.908 5.959 1.00 94.06 90 ARG A C 1
ATOM 702 O O . ARG A 1 90 ? -10.280 -5.836 7.096 1.00 94.06 90 ARG A O 1
ATOM 709 N N . TRP A 1 91 ? -9.616 -4.834 5.200 1.00 95.00 91 TRP A N 1
ATOM 710 C CA . TRP A 1 91 ? -9.896 -3.458 5.618 1.00 95.00 91 TRP A CA 1
ATOM 711 C C . TRP A 1 91 ? -11.331 -3.250 6.132 1.00 95.00 91 TRP A C 1
ATOM 713 O O . TRP A 1 91 ? -11.542 -2.404 6.995 1.00 95.00 91 TRP A O 1
ATOM 723 N N . ASN A 1 92 ? -12.308 -4.047 5.672 1.00 93.50 92 ASN A N 1
ATOM 724 C CA . ASN A 1 92 ? -13.696 -3.997 6.156 1.00 93.50 92 ASN A CA 1
ATOM 725 C C . ASN A 1 92 ? -13.839 -4.356 7.642 1.00 93.50 92 ASN A C 1
ATOM 727 O O . ASN A 1 92 ? -14.832 -4.001 8.269 1.00 93.50 92 ASN A O 1
ATOM 731 N N . ARG A 1 93 ? -12.877 -5.105 8.187 1.00 93.44 93 ARG A N 1
ATOM 732 C CA . ARG A 1 93 ? -12.854 -5.546 9.586 1.00 93.44 93 ARG A CA 1
ATOM 733 C C . ARG A 1 93 ? -11.869 -4.746 10.434 1.00 93.44 93 ARG A C 1
ATOM 735 O O . ARG A 1 93 ? -11.765 -4.993 11.626 1.00 93.44 93 ARG A O 1
ATOM 742 N N . TYR A 1 94 ? -11.120 -3.815 9.845 1.00 92.75 94 TYR A N 1
ATOM 743 C CA . TYR A 1 94 ? -10.110 -3.054 10.574 1.00 92.75 94 TYR A CA 1
ATOM 744 C C . TYR A 1 94 ? -10.741 -2.206 11.686 1.00 92.75 94 TYR A C 1
ATOM 746 O O . TYR A 1 94 ? -11.634 -1.403 11.419 1.00 92.75 94 TYR A O 1
ATOM 754 N N . GLY A 1 95 ? -10.246 -2.375 12.915 1.00 88.88 95 GLY A N 1
ATOM 755 C CA . GLY A 1 95 ? -10.798 -1.754 14.125 1.00 88.88 95 GLY A CA 1
ATOM 756 C C . GLY A 1 95 ? -11.756 -2.648 14.917 1.00 88.88 95 GLY A C 1
ATOM 757 O O . GLY A 1 95 ? -12.122 -2.283 16.029 1.00 88.88 95 GLY A O 1
ATOM 758 N N . ASN A 1 96 ? -12.117 -3.818 14.386 1.00 92.19 96 ASN A N 1
ATOM 759 C CA . ASN A 1 96 ? -12.880 -4.828 15.112 1.00 92.19 96 ASN A CA 1
ATOM 760 C C . ASN A 1 96 ? -11.947 -5.859 15.763 1.00 92.19 96 ASN A C 1
ATOM 762 O O . ASN A 1 96 ? -10.813 -6.058 15.323 1.00 92.19 96 ASN A O 1
ATOM 766 N N . GLU A 1 97 ? -12.457 -6.573 16.767 1.00 86.94 97 GLU A N 1
ATOM 767 C CA . GLU A 1 97 ? -11.725 -7.639 17.469 1.00 86.94 97 GLU A CA 1
ATOM 768 C C . GLU A 1 97 ? -11.347 -8.817 16.553 1.00 86.94 97 GLU A C 1
ATOM 770 O O . GLU A 1 97 ? -10.345 -9.488 16.785 1.00 86.94 97 GLU A O 1
ATOM 775 N N . ASP A 1 98 ? -12.108 -9.048 15.477 1.00 87.38 98 ASP A N 1
ATOM 776 C CA . ASP A 1 98 ? -11.867 -10.113 14.498 1.00 87.38 98 ASP A CA 1
ATOM 777 C C . ASP A 1 98 ? -10.860 -9.728 13.397 1.00 87.38 98 ASP A C 1
ATOM 779 O O . ASP A 1 98 ? -10.608 -10.512 12.472 1.00 87.38 98 ASP A O 1
ATOM 783 N N . PHE A 1 99 ? -10.257 -8.534 13.475 1.00 91.19 99 PHE A N 1
ATOM 784 C CA . PHE A 1 99 ? -9.267 -8.102 12.499 1.00 91.19 99 PHE A CA 1
ATOM 785 C C . PHE A 1 99 ? -8.001 -8.961 12.562 1.00 91.19 99 PHE A C 1
ATOM 787 O O . PHE A 1 99 ? -7.236 -8.948 13.526 1.00 91.19 99 PHE A O 1
ATOM 794 N N . LYS A 1 100 ? -7.727 -9.669 11.466 1.00 88.31 100 LYS A N 1
ATOM 795 C CA . LYS A 1 100 ? -6.497 -10.445 11.312 1.00 88.31 100 LYS A CA 1
ATOM 796 C C . LYS A 1 100 ? -5.363 -9.526 10.877 1.00 88.31 100 LYS A C 1
ATOM 798 O O . LYS A 1 100 ? -5.257 -9.232 9.686 1.00 88.31 100 LYS A O 1
ATOM 803 N N . ASP A 1 101 ? -4.523 -9.103 11.819 1.00 87.75 101 ASP A N 1
ATOM 804 C CA . ASP A 1 101 ? -3.299 -8.355 11.515 1.00 87.75 101 ASP A CA 1
ATOM 805 C C . ASP A 1 101 ? -2.338 -9.204 10.669 1.00 87.75 101 ASP A C 1
ATOM 807 O O . ASP A 1 101 ? -2.206 -10.417 10.849 1.00 87.75 101 ASP A O 1
ATOM 811 N N . LEU A 1 102 ? -1.663 -8.555 9.723 1.00 89.88 102 LEU A N 1
ATOM 812 C CA . LEU A 1 102 ? -0.684 -9.201 8.869 1.00 89.88 102 LEU A CA 1
ATOM 813 C C . LEU A 1 102 ? 0.522 -8.291 8.680 1.00 89.88 102 LEU A C 1
ATOM 815 O O . LEU A 1 102 ? 0.416 -7.123 8.313 1.00 89.88 102 LEU A O 1
ATOM 819 N N . LYS A 1 103 ? 1.707 -8.857 8.910 1.00 87.00 103 LYS A N 1
ATOM 820 C CA . LYS A 1 103 ? 2.968 -8.120 8.844 1.00 87.00 103 LYS A CA 1
ATOM 821 C C . LYS A 1 103 ? 3.651 -8.354 7.507 1.00 87.00 103 LYS A C 1
ATOM 823 O O . LYS A 1 103 ? 4.058 -9.469 7.194 1.00 87.00 103 LYS A O 1
ATOM 828 N N . TYR A 1 104 ? 3.866 -7.280 6.754 1.00 87.88 104 TYR A N 1
ATOM 829 C CA . TYR A 1 104 ? 4.652 -7.339 5.527 1.00 87.88 104 TYR A CA 1
ATOM 830 C C . TYR A 1 104 ? 6.159 -7.327 5.811 1.00 87.88 104 TYR A C 1
ATOM 832 O O . TYR A 1 104 ? 6.711 -6.358 6.351 1.00 87.88 104 TYR A O 1
ATOM 840 N N . LYS A 1 105 ? 6.843 -8.389 5.377 1.00 83.56 105 LYS A N 1
ATOM 841 C CA . LYS A 1 105 ? 8.305 -8.483 5.371 1.00 83.56 105 LYS A CA 1
ATOM 842 C C . LYS A 1 105 ? 8.806 -8.321 3.928 1.00 83.56 105 LYS A C 1
ATOM 844 O O . LYS A 1 105 ? 8.586 -9.220 3.122 1.00 83.56 105 LYS A O 1
ATOM 849 N N . PRO A 1 106 ? 9.445 -7.191 3.571 1.00 79.56 106 PRO A N 1
ATOM 850 C CA . PRO A 1 106 ? 10.049 -7.048 2.251 1.00 79.56 106 PRO A CA 1
ATOM 851 C C . PRO A 1 106 ? 11.199 -8.046 2.090 1.00 79.56 106 PRO A C 1
ATOM 853 O O . PRO A 1 106 ? 11.926 -8.309 3.051 1.00 79.56 106 PRO A O 1
ATOM 856 N N . GLY A 1 107 ? 11.384 -8.562 0.876 1.00 72.69 107 GLY A N 1
ATOM 857 C CA . GLY A 1 107 ? 12.532 -9.405 0.564 1.00 72.69 107 GLY A CA 1
ATOM 858 C C . GLY A 1 107 ? 13.865 -8.665 0.667 1.00 72.69 107 GLY A C 1
ATOM 859 O O . GLY A 1 107 ? 13.928 -7.433 0.757 1.00 72.69 107 GLY A O 1
ATOM 860 N N . PHE A 1 108 ? 14.955 -9.431 0.666 1.00 60.22 108 PHE A N 1
ATOM 861 C CA . PHE A 1 108 ? 16.302 -8.892 0.827 1.00 60.22 108 PHE A CA 1
ATOM 862 C C . PHE A 1 108 ? 16.648 -7.898 -0.289 1.00 60.22 108 PHE A C 1
ATOM 864 O O . PHE A 1 108 ? 16.525 -8.201 -1.477 1.00 60.22 108 PHE A O 1
ATOM 871 N N . SER A 1 109 ? 17.121 -6.711 0.097 1.00 56.28 109 SER A N 1
ATOM 872 C CA . SER A 1 109 ? 17.683 -5.745 -0.846 1.00 56.28 109 SER A CA 1
ATOM 873 C C . SER A 1 109 ? 19.052 -6.215 -1.344 1.00 56.28 109 SER A C 1
ATOM 875 O O . SER A 1 109 ? 19.762 -6.938 -0.644 1.00 56.28 109 SER A O 1
ATOM 877 N N . SER A 1 110 ? 19.467 -5.760 -2.529 1.00 54.00 110 SER A N 1
ATOM 878 C CA . SER A 1 110 ? 20.787 -6.074 -3.100 1.00 54.00 110 SER A CA 1
ATOM 879 C C . SER A 1 110 ? 21.951 -5.700 -2.178 1.00 54.00 110 SER A C 1
ATOM 881 O O . SER A 1 110 ? 22.956 -6.403 -2.150 1.00 54.00 110 SER A O 1
ATOM 883 N N . LYS A 1 111 ? 21.802 -4.638 -1.377 1.00 47.25 111 LYS A N 1
ATOM 884 C CA . LYS A 1 111 ? 22.794 -4.213 -0.381 1.00 47.25 111 LYS A CA 1
ATOM 885 C C . LYS A 1 111 ? 22.886 -5.198 0.789 1.00 47.25 111 LYS A C 1
ATOM 887 O O . LYS A 1 111 ? 23.973 -5.659 1.103 1.00 47.25 111 LYS A O 1
ATOM 892 N N . PHE A 1 112 ? 21.745 -5.614 1.345 1.00 50.53 112 PHE A N 1
ATOM 893 C CA . PHE A 1 112 ? 21.706 -6.624 2.410 1.00 50.53 112 PHE A CA 1
ATOM 894 C C . PHE A 1 112 ? 22.193 -7.994 1.930 1.00 50.53 112 PHE A C 1
ATOM 896 O O . PHE A 1 112 ? 22.815 -8.722 2.692 1.00 50.53 112 PHE A O 1
ATOM 903 N N . PHE A 1 113 ? 21.928 -8.345 0.670 1.00 51.03 113 PHE A N 1
ATOM 904 C CA . PHE A 1 113 ? 22.403 -9.593 0.080 1.00 51.03 113 PHE A CA 1
ATOM 905 C C . PHE A 1 113 ? 23.911 -9.566 -0.180 1.00 51.03 113 PHE A C 1
ATOM 907 O O . PHE A 1 113 ? 24.569 -10.567 0.064 1.00 51.03 113 PHE A O 1
ATOM 914 N N . LYS A 1 114 ? 24.477 -8.432 -0.623 1.00 52.22 114 LYS A N 1
ATOM 915 C CA . LYS A 1 114 ? 25.935 -8.258 -0.744 1.00 52.22 114 LYS A CA 1
ATOM 916 C C . LYS A 1 114 ? 26.619 -8.351 0.622 1.00 52.22 114 LYS A C 1
ATOM 918 O O . LYS A 1 114 ? 27.554 -9.130 0.764 1.00 52.22 114 LYS A O 1
ATOM 923 N N . ASP A 1 115 ? 26.092 -7.661 1.631 1.00 55.41 115 ASP A N 1
ATOM 924 C CA . ASP A 1 115 ? 26.631 -7.691 2.999 1.00 55.41 115 ASP A CA 1
ATOM 925 C C . ASP A 1 115 ? 26.472 -9.074 3.660 1.00 55.41 115 ASP A C 1
ATOM 927 O O . ASP A 1 115 ? 27.330 -9.513 4.424 1.00 55.41 115 ASP A O 1
ATOM 931 N N . ALA A 1 116 ? 25.386 -9.795 3.364 1.00 53.91 116 ALA A N 1
ATOM 932 C CA . ALA A 1 116 ? 25.158 -11.145 3.873 1.00 53.91 116 ALA A CA 1
ATOM 933 C C . ALA A 1 116 ? 25.906 -12.234 3.089 1.00 53.91 116 ALA A C 1
ATOM 935 O O . ALA A 1 116 ? 26.257 -13.247 3.676 1.00 53.91 116 ALA A O 1
ATOM 936 N N . MET A 1 117 ? 26.182 -12.045 1.795 1.00 54.53 117 MET A N 1
ATOM 937 C CA . MET A 1 117 ? 27.058 -12.933 1.016 1.00 54.53 117 MET A CA 1
ATOM 938 C C . MET A 1 117 ? 28.535 -12.727 1.367 1.00 54.53 117 MET A C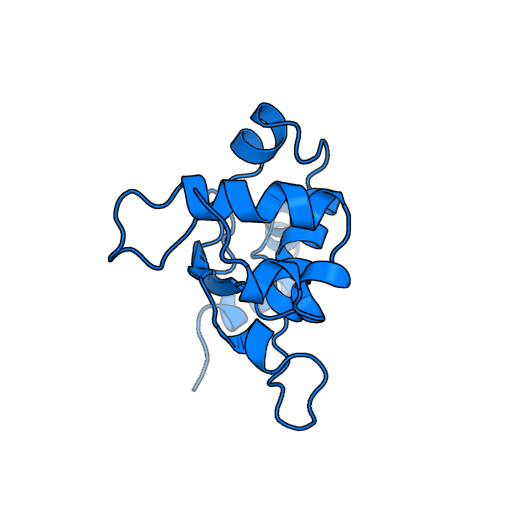 1
ATOM 940 O O . MET A 1 117 ? 29.309 -13.672 1.258 1.00 54.53 117 MET A O 1
ATOM 944 N N . ALA A 1 118 ? 28.911 -11.529 1.826 1.00 59.22 118 ALA A N 1
ATOM 945 C CA . ALA A 1 118 ? 30.241 -11.231 2.352 1.00 59.22 118 ALA A CA 1
ATOM 946 C C . ALA A 1 118 ? 30.476 -11.782 3.774 1.00 59.22 118 ALA A C 1
ATOM 948 O O . ALA A 1 118 ? 31.622 -11.871 4.205 1.00 59.22 118 ALA A O 1
ATOM 949 N N . ASN A 1 119 ? 29.418 -12.161 4.506 1.00 60.66 119 ASN A N 1
ATOM 950 C CA . ASN A 1 119 ? 29.510 -12.680 5.871 1.00 60.66 119 ASN A CA 1
ATOM 951 C C . ASN A 1 119 ? 28.994 -14.141 5.956 1.00 60.66 119 ASN A C 1
ATOM 953 O O . ASN A 1 119 ? 27.782 -14.364 5.843 1.00 60.66 119 ASN A O 1
ATOM 957 N N . PRO A 1 120 ? 29.875 -15.136 6.186 1.00 60.84 120 PRO A N 1
ATOM 958 C CA . PRO A 1 120 ? 29.535 -16.564 6.144 1.00 60.84 120 PRO A CA 1
ATOM 959 C C . PRO A 1 120 ? 28.360 -16.977 7.046 1.00 60.84 120 PRO A C 1
ATOM 961 O O . PRO A 1 120 ? 27.521 -17.778 6.632 1.00 60.84 120 PRO A O 1
ATOM 964 N N . GLU A 1 121 ? 28.237 -16.387 8.238 1.00 60.69 121 GLU A N 1
ATOM 965 C CA . GLU A 1 121 ? 27.179 -16.723 9.205 1.00 60.69 121 GLU A CA 1
ATOM 966 C C . GLU A 1 121 ? 25.797 -16.216 8.766 1.00 60.69 121 GLU A C 1
ATOM 968 O O . GLU A 1 121 ? 24.767 -16.865 8.973 1.00 60.69 121 GLU A O 1
ATOM 973 N N . LYS A 1 122 ? 25.750 -15.050 8.110 1.00 55.22 122 LYS A N 1
ATOM 974 C CA . LYS A 1 122 ? 24.500 -14.477 7.585 1.00 55.22 122 LYS A CA 1
ATOM 975 C C . LYS A 1 122 ? 24.044 -15.197 6.317 1.00 55.22 122 LYS A C 1
ATOM 977 O O . LYS A 1 122 ? 22.838 -15.336 6.105 1.00 55.22 122 LYS A O 1
ATOM 982 N N . ARG A 1 123 ? 24.985 -15.707 5.515 1.00 55.62 123 ARG A N 1
ATOM 983 C CA . ARG A 1 123 ? 24.711 -16.523 4.325 1.00 55.62 123 ARG A CA 1
ATOM 984 C C . ARG A 1 123 ? 23.938 -17.799 4.672 1.00 55.62 123 ARG A C 1
ATOM 986 O O . ARG A 1 123 ? 22.947 -18.094 4.008 1.00 55.62 123 ARG A O 1
ATOM 993 N N . GLN A 1 124 ? 24.325 -18.505 5.737 1.00 57.56 124 GLN A N 1
ATOM 994 C CA . GLN A 1 124 ? 23.614 -19.706 6.199 1.00 57.56 124 GLN A CA 1
ATOM 995 C C . GLN A 1 124 ? 22.172 -19.411 6.628 1.00 57.56 124 GLN A C 1
ATOM 997 O O . GLN A 1 124 ? 21.268 -20.144 6.234 1.00 57.56 124 GLN A O 1
ATOM 1002 N N . ARG A 1 125 ? 21.921 -18.296 7.332 1.00 59.53 125 ARG A N 1
ATOM 1003 C CA . ARG A 1 125 ? 20.552 -17.903 7.718 1.00 59.53 125 ARG A CA 1
ATOM 1004 C C . ARG A 1 125 ? 19.662 -17.592 6.514 1.00 59.53 125 ARG A C 1
ATOM 1006 O O . ARG A 1 125 ? 18.497 -17.957 6.519 1.00 59.53 125 ARG A O 1
ATOM 1013 N N . ILE A 1 126 ? 20.186 -16.946 5.469 1.00 56.59 126 ILE A N 1
ATOM 1014 C CA . ILE A 1 126 ? 19.402 -16.638 4.256 1.00 56.59 126 ILE A CA 1
ATOM 1015 C C . ILE A 1 126 ? 19.059 -17.909 3.466 1.00 56.59 126 ILE A C 1
ATOM 1017 O O . ILE A 1 126 ? 17.960 -18.008 2.920 1.00 56.59 126 ILE A O 1
ATOM 1021 N N . ILE A 1 127 ? 19.978 -18.876 3.413 1.00 57.53 127 ILE A N 1
ATOM 1022 C CA . ILE A 1 127 ? 19.760 -20.166 2.745 1.00 57.53 127 ILE A CA 1
ATOM 1023 C C . ILE A 1 127 ? 18.742 -21.013 3.530 1.00 57.53 127 ILE A C 1
ATOM 1025 O O . ILE A 1 127 ? 17.814 -21.548 2.926 1.00 57.53 127 ILE A O 1
ATOM 1029 N N . GLN A 1 128 ? 18.841 -21.056 4.864 1.00 57.47 128 GLN A N 1
ATOM 1030 C CA . GLN A 1 128 ? 17.882 -21.756 5.734 1.00 57.47 128 GLN A CA 1
ATOM 1031 C C . GLN A 1 128 ? 16.474 -21.143 5.693 1.00 57.47 128 GLN A C 1
ATOM 1033 O O . GLN A 1 128 ? 15.491 -21.869 5.697 1.00 57.47 128 GLN A O 1
ATOM 1038 N N . SER A 1 129 ? 16.341 -19.819 5.568 1.00 52.94 129 SER A N 1
ATOM 1039 C CA . SER A 1 129 ? 15.025 -19.178 5.405 1.00 52.94 129 SER A CA 1
ATOM 1040 C C . SER A 1 129 ? 14.361 -19.453 4.048 1.00 52.94 129 SER A C 1
ATOM 1042 O O . SER A 1 129 ? 13.173 -19.180 3.893 1.00 52.94 129 SER A O 1
ATOM 1044 N N . ARG A 1 130 ? 15.123 -19.920 3.046 1.00 47.91 130 ARG A N 1
ATOM 1045 C CA . ARG A 1 130 ? 14.628 -20.248 1.695 1.00 47.91 130 ARG A CA 1
ATOM 1046 C C . ARG A 1 130 ? 14.265 -21.720 1.536 1.00 47.91 130 ARG A C 1
ATOM 1048 O O . ARG A 1 130 ? 13.318 -22.028 0.823 1.00 47.91 130 ARG A O 1
ATOM 1055 N N . HIS A 1 131 ? 14.997 -22.604 2.202 1.00 48.34 131 HIS A N 1
ATOM 1056 C CA . HIS A 1 131 ? 14.680 -24.022 2.296 1.00 48.34 131 HIS A CA 1
ATOM 1057 C C . HIS A 1 131 ? 14.143 -24.274 3.697 1.00 48.34 131 HIS A C 1
ATOM 1059 O O . HIS A 1 131 ? 14.914 -24.574 4.603 1.00 48.34 131 HIS A O 1
ATOM 1065 N N . GLY A 1 132 ? 12.834 -24.085 3.882 1.00 42.47 132 GLY A N 1
ATOM 1066 C CA . GLY A 1 132 ? 12.173 -24.499 5.113 1.00 42.47 132 GLY A CA 1
ATOM 1067 C C . GLY A 1 132 ? 12.515 -25.959 5.383 1.00 42.47 132 GLY A C 1
ATOM 1068 O O . GLY A 1 132 ? 12.089 -26.842 4.642 1.00 42.47 132 GLY A O 1
ATOM 1069 N N . VAL A 1 133 ? 13.334 -26.197 6.403 1.00 38.03 133 VAL A N 1
ATOM 1070 C CA . VAL A 1 133 ? 13.467 -27.525 6.987 1.00 38.03 133 VAL A CA 1
ATOM 1071 C C . VAL A 1 133 ? 12.128 -27.777 7.672 1.00 38.03 133 VAL A C 1
ATOM 1073 O O . VAL A 1 133 ? 11.732 -27.003 8.546 1.00 38.03 133 VAL A O 1
ATOM 1076 N N . SER A 1 134 ? 11.397 -28.761 7.142 1.00 37.97 134 SER A N 1
ATO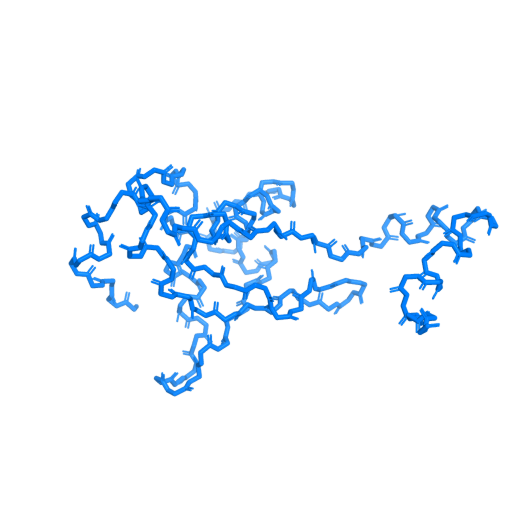M 1077 C CA . SER A 1 134 ? 10.234 -29.377 7.790 1.00 37.97 134 SER A CA 1
ATOM 1078 C C . SER A 1 134 ? 10.599 -29.931 9.160 1.00 37.97 134 SER A C 1
ATOM 1080 O O . SER A 1 134 ? 11.755 -30.388 9.309 1.00 37.97 134 SER A O 1
#

Secondary structure (DSSP, 8-state):
-PPPHHHHHSHHHHTS-HHHHHHHHHHHHT-SSTT--EEE--HHHHHHTTS-S-HHHHHHHHHHHHHTTSEEEEE--BTTB--EEEE-SGGGGTTSTT-------PPPPHHHHHHHHSSHHHHHHHHHTTS---

Sequence (134 aa):
VPLGRPLLKSLAFTSLSSSAKIAYPYFLYDKKNDHQDEVVLTFSQAKNFKVCQSQSTFTKIKRELVQYGLLDPLDGGGLNAPAIFKVSNRWNRYGNEDFKDLKYKPGFSSKFFKDAMANPEKRQRIIQSRHGVS

Radius of gyration: 16.36 Å; chains: 1; bounding box: 48×41×34 Å

pLDDT: mean 81.85, std 16.18, range [37.97, 96.94]

Organism: NCBI:txid408172